Protein AF-A0A7K0TV05-F1 (afdb_monomer_lite)

Sequence (64 aa):
MSSGSALDLTQIKQSEESAISAINSAKNLDELKQIKIDFIGDKSPLAKANQALGSLSPEDRAQF

Structure (mmCIF, N/CA/C/O backbone):
data_AF-A0A7K0TV05-F1
#
_entry.id   AF-A0A7K0TV05-F1
#
loop_
_atom_site.group_PDB
_atom_site.id
_atom_site.type_symbol
_atom_site.label_atom_id
_atom_site.label_alt_id
_atom_site.label_comp_id
_atom_site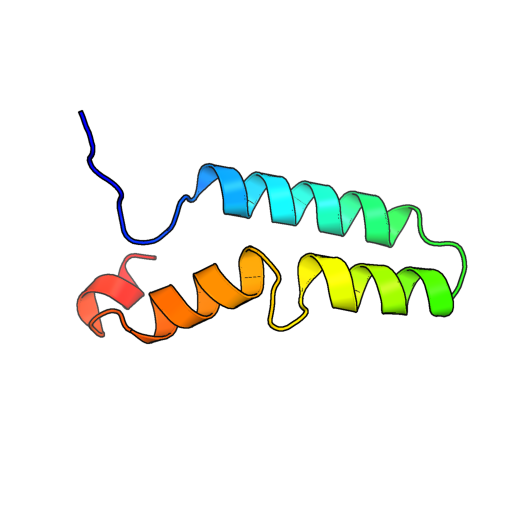.label_asym_id
_atom_site.label_entity_id
_atom_site.label_seq_id
_atom_site.pdbx_PDB_ins_code
_atom_site.Cartn_x
_atom_site.Cartn_y
_atom_site.Cartn_z
_atom_site.occupancy
_atom_site.B_iso_or_equiv
_atom_site.auth_seq_id
_atom_site.auth_comp_id
_atom_site.auth_asym_id
_atom_site.auth_atom_id
_atom_site.pdbx_PDB_model_num
ATOM 1 N N . MET A 1 1 ? -4.063 7.558 -28.961 1.00 39.91 1 MET A N 1
ATOM 2 C CA . MET A 1 1 ? -4.185 6.154 -28.528 1.00 39.91 1 MET A CA 1
ATOM 3 C C . MET A 1 1 ? -2.853 5.738 -27.939 1.00 39.91 1 MET A C 1
ATOM 5 O O . 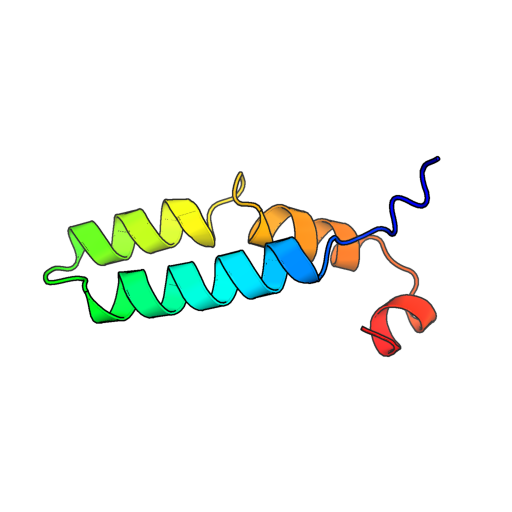MET A 1 1 ? -1.851 5.854 -28.626 1.00 39.91 1 MET A O 1
ATOM 9 N N . SER A 1 2 ? -2.894 5.329 -26.672 1.00 42.38 2 SER A N 1
ATOM 10 C CA . SER A 1 2 ? -2.010 4.342 -26.046 1.00 42.38 2 SER A CA 1
ATOM 11 C C . SER A 1 2 ? -0.498 4.584 -26.092 1.00 42.38 2 SER A C 1
ATOM 13 O O . SER A 1 2 ? 0.214 3.907 -26.822 1.00 42.38 2 SER A O 1
ATOM 15 N N . SER A 1 3 ? -0.006 5.434 -25.192 1.00 38.31 3 SER A N 1
ATOM 16 C CA . SER A 1 3 ? 1.331 5.243 -24.618 1.00 38.31 3 SER A CA 1
ATOM 17 C C . SER A 1 3 ? 1.138 4.835 -23.163 1.00 38.31 3 SER A C 1
ATOM 19 O O . SER A 1 3 ? 1.157 5.666 -22.262 1.00 38.31 3 SER A O 1
ATOM 21 N N . GLY A 1 4 ? 0.834 3.553 -22.953 1.00 45.72 4 GLY A N 1
ATOM 22 C CA . GLY A 1 4 ? 0.915 2.940 -21.633 1.00 45.72 4 GLY A CA 1
ATOM 23 C C . GLY A 1 4 ? 2.384 2.862 -21.243 1.00 45.72 4 GLY A C 1
ATOM 24 O O . GLY A 1 4 ? 3.050 1.879 -21.551 1.00 45.72 4 GLY A O 1
ATOM 25 N N . SER A 1 5 ? 2.903 3.930 -20.642 1.00 51.38 5 SER A N 1
ATOM 26 C CA . SER A 1 5 ? 4.212 3.905 -19.999 1.00 51.38 5 SER A CA 1
ATOM 27 C C . SER A 1 5 ? 4.147 2.958 -18.803 1.00 51.38 5 SER A C 1
ATOM 29 O O . SER A 1 5 ? 3.123 2.868 -18.130 1.00 51.38 5 SER A O 1
ATOM 31 N N . ALA A 1 6 ? 5.242 2.242 -18.565 1.00 57.03 6 ALA A N 1
ATOM 32 C CA . ALA A 1 6 ? 5.358 1.082 -17.684 1.00 57.03 6 ALA A CA 1
ATOM 33 C C . ALA A 1 6 ? 4.920 1.274 -16.213 1.00 57.03 6 ALA A C 1
ATOM 35 O O . ALA A 1 6 ? 4.869 0.297 -15.472 1.00 57.03 6 ALA A O 1
ATOM 36 N N . LEU A 1 7 ? 4.561 2.479 -15.777 1.00 62.88 7 LEU A N 1
ATOM 37 C CA . LEU A 1 7 ? 3.926 2.764 -14.495 1.00 62.88 7 LEU A CA 1
ATOM 38 C C . LEU A 1 7 ? 3.006 3.982 -14.659 1.00 62.88 7 LEU A C 1
ATOM 40 O O . LEU A 1 7 ? 3.460 5.043 -15.091 1.00 62.88 7 LEU A O 1
ATOM 44 N N . ASP A 1 8 ? 1.733 3.865 -14.279 1.00 78.31 8 ASP A N 1
ATOM 45 C CA . ASP A 1 8 ? 0.835 5.022 -14.225 1.00 78.31 8 ASP A CA 1
ATOM 46 C C . ASP A 1 8 ? 1.115 5.829 -12.946 1.00 78.31 8 ASP A C 1
ATOM 48 O O . ASP A 1 8 ? 0.615 5.533 -11.859 1.00 78.31 8 ASP A O 1
ATOM 52 N N . LEU A 1 9 ? 1.989 6.831 -13.068 1.00 76.56 9 LEU A N 1
ATOM 53 C CA . LEU A 1 9 ? 2.429 7.678 -11.954 1.00 76.56 9 LEU A CA 1
ATOM 54 C C . LEU A 1 9 ? 1.268 8.387 -11.245 1.00 76.56 9 LEU A C 1
ATOM 56 O O . LEU A 1 9 ? 1.326 8.600 -10.034 1.00 76.56 9 LEU A O 1
ATOM 60 N N . THR A 1 10 ? 0.206 8.730 -11.974 1.00 82.62 10 THR A N 1
ATOM 61 C CA . THR A 1 10 ? -0.989 9.361 -11.403 1.00 82.62 10 THR A CA 1
ATOM 62 C C . THR A 1 10 ? -1.725 8.396 -10.478 1.00 82.62 10 THR A C 1
ATOM 64 O O . THR A 1 10 ? -2.032 8.753 -9.343 1.00 82.62 10 THR A O 1
ATOM 67 N N . GLN A 1 11 ? -1.949 7.155 -10.915 1.00 83.62 11 GLN A N 1
ATOM 68 C CA . GLN A 1 11 ? -2.541 6.101 -10.087 1.00 83.62 11 GLN A CA 1
ATOM 69 C C . GLN A 1 11 ? -1.691 5.784 -8.853 1.00 83.62 11 GLN A C 1
ATOM 71 O O . GLN A 1 11 ? -2.244 5.524 -7.783 1.00 83.62 11 GLN A O 1
ATOM 76 N N . ILE A 1 12 ? -0.361 5.815 -8.979 1.00 85.19 12 ILE A N 1
ATOM 77 C CA . ILE A 1 12 ? 0.559 5.574 -7.858 1.00 85.19 12 ILE A CA 1
ATOM 78 C C . ILE A 1 12 ? 0.450 6.689 -6.827 1.00 85.19 12 ILE A C 1
ATOM 80 O O . ILE A 1 12 ? 0.217 6.388 -5.660 1.00 85.19 12 ILE A O 1
ATOM 84 N N . LYS A 1 13 ? 0.522 7.956 -7.252 1.00 87.56 13 LYS A N 1
ATOM 85 C CA . LYS A 1 13 ? 0.346 9.107 -6.352 1.00 87.56 13 LYS A CA 1
ATOM 86 C C . LYS A 1 13 ? -1.017 9.098 -5.671 1.00 87.56 13 LYS A C 1
ATOM 88 O O . LYS A 1 13 ? -1.104 9.258 -4.460 1.00 87.56 13 LYS A O 1
ATOM 93 N N . GLN A 1 14 ? -2.078 8.813 -6.421 1.00 88.94 14 GLN A N 1
ATOM 94 C CA . GLN A 1 14 ? -3.418 8.710 -5.852 1.00 88.94 14 GLN A CA 1
ATOM 95 C C . GLN A 1 14 ? -3.521 7.567 -4.829 1.00 88.94 14 GLN A C 1
ATOM 97 O O . GLN A 1 14 ? -4.172 7.715 -3.792 1.00 88.94 14 GLN A O 1
ATOM 102 N N . SER A 1 15 ? -2.879 6.426 -5.101 1.00 88.31 15 SER A N 1
ATOM 103 C CA . SER A 1 15 ? -2.826 5.292 -4.171 1.00 88.31 15 SER A CA 1
ATOM 104 C C . SER A 1 15 ? -2.010 5.624 -2.921 1.00 88.31 15 SER A C 1
ATOM 106 O O . SER A 1 15 ? -2.400 5.218 -1.831 1.00 88.31 15 SER A O 1
ATOM 108 N N . GLU A 1 16 ? -0.922 6.383 -3.060 1.00 90.62 16 GLU A N 1
ATOM 109 C C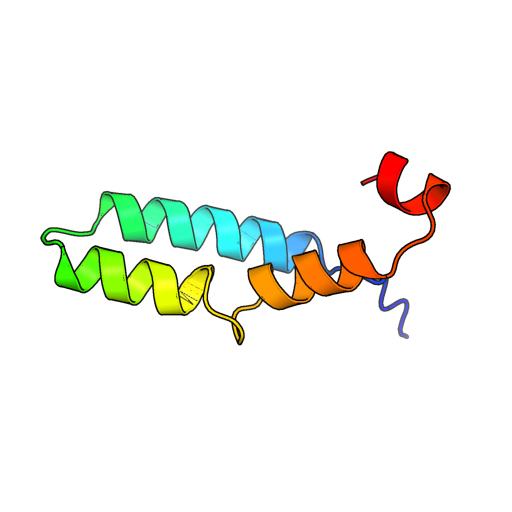A . GLU A 1 16 ? -0.100 6.880 -1.953 1.00 90.62 16 GLU A CA 1
ATOM 110 C C . GLU A 1 16 ? -0.902 7.820 -1.043 1.00 90.62 16 GLU A C 1
ATOM 112 O O . GLU A 1 16 ? -1.010 7.567 0.157 1.00 90.62 16 GLU A O 1
ATOM 117 N N . GLU A 1 17 ? -1.540 8.850 -1.605 1.00 93.44 17 GLU A N 1
ATOM 118 C CA . GLU A 1 17 ? -2.373 9.790 -0.844 1.00 93.44 17 GLU A CA 1
ATOM 119 C C . GLU A 1 17 ? -3.529 9.072 -0.132 1.00 93.44 17 GLU A C 1
ATOM 121 O O . GLU A 1 17 ? -3.809 9.327 1.044 1.00 93.44 17 GLU A O 1
ATOM 126 N N . SER A 1 18 ? -4.164 8.116 -0.817 1.00 92.44 18 SER A N 1
ATOM 127 C CA . SER A 1 18 ? -5.242 7.301 -0.247 1.00 92.44 18 SER A CA 1
ATOM 128 C C . SER A 1 18 ? -4.744 6.410 0.893 1.00 92.44 18 SER A C 1
ATOM 130 O O . SER A 1 18 ? -5.405 6.322 1.929 1.00 92.44 18 SER A O 1
ATOM 132 N N . ALA A 1 19 ? -3.571 5.787 0.742 1.00 92.38 19 ALA A N 1
ATOM 133 C CA . ALA A 1 19 ? -2.960 4.969 1.784 1.00 92.38 19 ALA A CA 1
ATOM 134 C C . ALA A 1 19 ? -2.627 5.811 3.020 1.00 92.38 19 ALA A C 1
ATOM 136 O O . ALA A 1 19 ? -2.983 5.430 4.133 1.00 92.38 19 ALA A O 1
ATOM 137 N N . ILE A 1 20 ? -2.008 6.982 2.839 1.00 94.69 20 ILE A N 1
ATOM 138 C CA . IL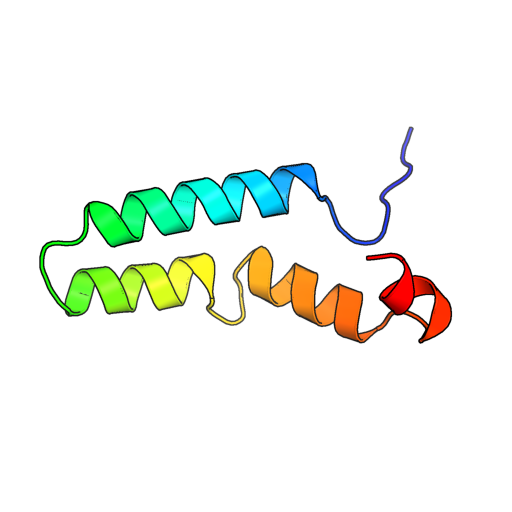E A 1 20 ? -1.674 7.899 3.938 1.00 94.69 20 ILE A CA 1
ATOM 139 C C . ILE A 1 20 ? -2.945 8.355 4.664 1.00 94.69 20 ILE A C 1
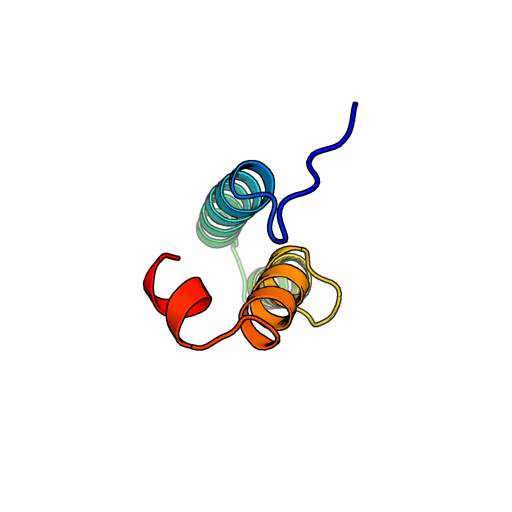ATOM 141 O O . ILE A 1 20 ? -2.990 8.356 5.896 1.00 94.69 20 ILE A O 1
ATOM 145 N N . SER A 1 21 ? -4.001 8.711 3.929 1.00 95.88 21 SER A N 1
ATOM 146 C CA . SER A 1 21 ? -5.285 9.102 4.522 1.00 95.88 21 SER A CA 1
ATOM 147 C C . SER A 1 21 ? -5.929 7.959 5.319 1.00 95.88 21 SER A C 1
ATOM 149 O O . SER A 1 21 ? -6.384 8.165 6.450 1.00 95.88 21 SER A O 1
ATOM 151 N N . ALA A 1 22 ? -5.902 6.738 4.777 1.00 94.38 22 ALA A N 1
ATOM 152 C CA . ALA A 1 22 ? -6.428 5.552 5.444 1.00 94.38 22 ALA A CA 1
ATOM 153 C C . ALA A 1 22 ? -5.638 5.214 6.718 1.00 94.38 22 ALA A C 1
ATOM 155 O O . ALA A 1 22 ? -6.246 4.961 7.756 1.00 94.38 22 ALA A O 1
ATOM 156 N N . ILE A 1 23 ? -4.301 5.279 6.674 1.00 95.00 23 ILE A N 1
ATOM 157 C CA . ILE A 1 23 ? -3.430 5.054 7.841 1.00 95.00 23 ILE A CA 1
ATOM 158 C C . ILE A 1 23 ? -3.752 6.056 8.952 1.00 95.00 23 ILE A C 1
ATOM 160 O O . ILE A 1 23 ? -3.920 5.653 10.099 1.00 95.00 23 ILE A O 1
ATOM 164 N N . ASN A 1 24 ? -3.889 7.342 8.618 1.00 96.31 24 ASN A N 1
ATOM 165 C CA . ASN A 1 24 ? -4.236 8.380 9.595 1.00 96.31 24 ASN A CA 1
ATOM 166 C C . ASN A 1 24 ? -5.642 8.205 10.192 1.00 96.31 24 ASN A C 1
ATOM 168 O O . ASN A 1 24 ? -5.905 8.675 11.297 1.00 96.31 24 ASN A O 1
ATOM 172 N N . SER A 1 25 ? -6.548 7.549 9.465 1.00 95.50 25 SER A N 1
ATOM 173 C CA . SER A 1 25 ? -7.9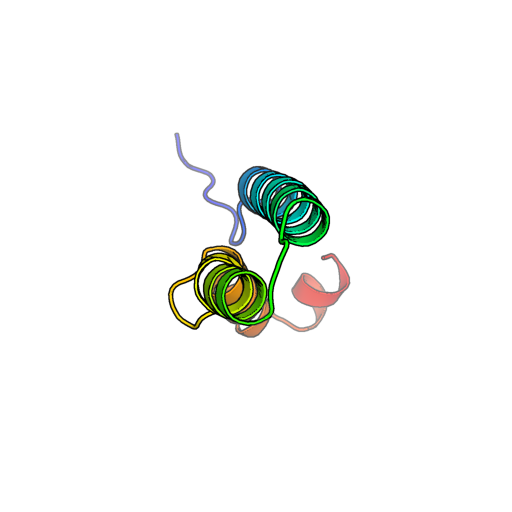27 7.307 9.902 1.00 95.50 25 SER A CA 1
ATOM 174 C C . SER A 1 25 ? -8.098 6.000 10.682 1.00 95.50 25 SER A C 1
ATOM 176 O O . SER A 1 25 ? -9.145 5.802 11.303 1.00 95.50 25 SER A O 1
ATOM 178 N N . ALA A 1 26 ? -7.101 5.112 10.657 1.00 97.12 26 ALA A N 1
ATOM 179 C CA . ALA A 1 26 ? -7.154 3.826 11.335 1.00 97.12 26 ALA A CA 1
ATOM 180 C C . ALA A 1 26 ? -7.136 3.999 12.860 1.00 97.12 26 ALA A C 1
ATOM 182 O O . ALA A 1 26 ? -6.322 4.727 13.428 1.00 97.12 26 ALA A O 1
ATOM 183 N N . LYS A 1 27 ? -8.033 3.292 13.539 1.00 96.31 27 LYS A N 1
ATOM 184 C CA . LYS A 1 27 ? -8.255 3.344 14.989 1.00 96.31 27 LYS A CA 1
ATOM 185 C C . LYS A 1 27 ? -7.726 2.115 15.711 1.00 96.31 27 LYS A C 1
ATOM 187 O O . LYS A 1 27 ? -7.687 2.097 16.940 1.00 96.31 27 LYS A O 1
ATOM 192 N N . ASN A 1 28 ? -7.367 1.068 14.974 1.00 96.00 28 ASN A N 1
ATOM 193 C CA . ASN A 1 28 ? -6.882 -0.180 15.541 1.00 96.00 28 ASN A CA 1
ATOM 194 C C . ASN A 1 28 ? -5.912 -0.907 14.597 1.00 96.00 28 ASN A C 1
ATOM 196 O O . ASN A 1 28 ? -5.722 -0.549 13.433 1.00 96.00 28 ASN A O 1
ATOM 200 N N . LEU A 1 29 ? -5.269 -1.940 15.141 1.00 95.88 29 LEU A N 1
ATOM 201 C CA . LEU A 1 29 ? -4.262 -2.718 14.425 1.00 95.88 29 LEU A CA 1
ATOM 202 C C . LEU A 1 29 ? -4.860 -3.577 13.303 1.00 95.88 29 LEU A C 1
ATOM 204 O O . LEU A 1 29 ? -4.172 -3.826 12.315 1.00 95.88 29 LEU A O 1
ATOM 208 N N . ASP A 1 30 ? -6.118 -4.005 13.422 1.00 96.25 30 ASP A N 1
ATOM 209 C CA . ASP A 1 30 ? -6.805 -4.764 12.374 1.00 96.25 30 ASP A CA 1
ATOM 210 C C . ASP A 1 30 ? -7.062 -3.902 11.131 1.00 96.25 30 ASP A C 1
ATOM 212 O O . ASP A 1 30 ? -6.800 -4.342 10.012 1.00 96.25 30 ASP A O 1
ATOM 216 N N . GLU A 1 31 ? -7.462 -2.642 11.311 1.00 94.19 31 GLU A N 1
ATOM 217 C CA . GLU A 1 31 ? -7.608 -1.666 10.227 1.00 94.19 31 GLU A CA 1
ATOM 218 C C . GLU A 1 31 ? -6.261 -1.380 9.555 1.00 94.19 31 GLU A C 1
ATOM 220 O O . GLU A 1 31 ? -6.166 -1.434 8.331 1.00 94.19 31 GLU A O 1
ATOM 225 N N . LEU A 1 32 ? -5.186 -1.175 10.326 1.00 95.12 32 LEU A N 1
ATOM 226 C CA . LEU A 1 32 ? -3.839 -1.008 9.761 1.00 95.12 32 LEU A CA 1
ATOM 227 C C . LEU A 1 32 ? -3.368 -2.249 8.993 1.00 95.12 32 LEU A C 1
ATOM 229 O O . LEU A 1 32 ? -2.716 -2.135 7.952 1.00 95.12 32 LEU A O 1
ATOM 233 N N . LYS A 1 33 ? -3.708 -3.448 9.476 1.00 95.25 33 LYS A N 1
ATOM 234 C CA . LYS A 1 33 ? -3.411 -4.701 8.780 1.00 95.25 33 LYS A CA 1
ATOM 235 C C . LYS A 1 33 ? -4.167 -4.785 7.457 1.00 95.25 33 LYS A C 1
ATOM 237 O O . LYS A 1 33 ? -3.569 -5.194 6.462 1.00 95.25 33 LYS A O 1
ATOM 242 N N . GLN A 1 34 ? -5.433 -4.377 7.438 1.00 93.62 34 GLN A N 1
ATOM 243 C CA . GLN A 1 34 ? -6.243 -4.359 6.226 1.00 93.62 34 GLN A CA 1
ATOM 244 C C . GLN A 1 34 ? -5.712 -3.339 5.214 1.00 93.62 34 GLN A C 1
ATOM 246 O O . GLN A 1 34 ? -5.454 -3.698 4.071 1.00 93.62 34 GLN A O 1
ATOM 251 N N . ILE A 1 35 ? -5.389 -2.124 5.660 1.00 94.19 35 ILE A N 1
ATOM 252 C CA . ILE A 1 35 ? -4.748 -1.085 4.840 1.00 94.19 35 ILE A CA 1
ATOM 253 C C . ILE A 1 35 ? -3.431 -1.597 4.241 1.00 94.19 35 ILE A C 1
ATOM 255 O O . ILE A 1 35 ? -3.182 -1.449 3.045 1.00 94.19 35 ILE A O 1
ATOM 259 N N . LYS A 1 36 ? -2.589 -2.271 5.032 1.00 93.31 36 LYS A N 1
ATOM 260 C CA . LYS A 1 36 ? -1.365 -2.900 4.516 1.00 93.31 36 LYS A CA 1
ATOM 261 C C . LYS A 1 36 ? -1.669 -3.925 3.419 1.00 93.31 36 LYS A C 1
ATOM 263 O O . LYS A 1 36 ? -0.924 -3.994 2.448 1.00 93.31 36 LYS A O 1
ATOM 268 N N . ILE A 1 37 ? -2.717 -4.732 3.558 1.00 93.12 37 ILE A N 1
ATOM 269 C CA . ILE A 1 37 ? -3.108 -5.707 2.530 1.00 93.12 37 ILE A CA 1
ATOM 270 C C . ILE A 1 37 ? -3.598 -4.990 1.266 1.00 93.12 37 ILE A C 1
ATOM 272 O O . ILE A 1 37 ? -3.170 -5.345 0.169 1.00 93.12 37 ILE A O 1
ATOM 276 N N . ASP A 1 38 ? -4.431 -3.965 1.411 1.00 90.38 38 ASP A N 1
ATOM 277 C CA . ASP A 1 38 ? -5.081 -3.292 0.286 1.00 90.38 38 ASP A CA 1
ATOM 278 C C . ASP A 1 38 ? -4.099 -2.439 -0.533 1.00 90.38 38 ASP A C 1
ATOM 280 O O . ASP A 1 38 ? -4.136 -2.457 -1.765 1.00 90.38 38 ASP A O 1
ATOM 284 N N . PHE A 1 39 ? -3.172 -1.741 0.132 1.00 91.69 39 PHE A N 1
ATOM 285 C CA . PHE A 1 39 ? -2.232 -0.829 -0.527 1.00 91.69 39 PHE A CA 1
ATOM 286 C C . PHE A 1 39 ? -0.845 -1.433 -0.770 1.00 91.69 39 PHE A C 1
ATOM 288 O O . PHE A 1 39 ? -0.211 -1.093 -1.764 1.00 91.69 39 PHE A O 1
ATOM 295 N N . ILE A 1 40 ? -0.369 -2.356 0.071 1.00 89.00 40 ILE A N 1
ATOM 296 C CA . ILE A 1 40 ? 0.989 -2.939 -0.020 1.00 89.00 40 ILE A CA 1
ATOM 297 C C . ILE A 1 40 ? 0.949 -4.448 -0.337 1.00 89.00 40 ILE A C 1
ATOM 299 O O . ILE A 1 40 ? 1.983 -5.054 -0.608 1.00 89.00 40 ILE A O 1
ATOM 303 N N . GLY A 1 41 ? -0.221 -5.093 -0.301 1.00 90.25 41 GLY A N 1
ATOM 304 C CA . GLY A 1 41 ? -0.340 -6.518 -0.604 1.00 90.25 41 GLY A CA 1
ATOM 305 C C . GLY A 1 41 ? 0.001 -6.848 -2.056 1.00 90.25 41 GLY A C 1
ATOM 306 O O . GLY A 1 41 ? -0.031 -5.994 -2.930 1.00 90.25 41 GLY A O 1
ATOM 307 N N . ASP A 1 42 ? 0.265 -8.123 -2.333 1.00 85.69 42 ASP A N 1
ATOM 308 C CA . ASP A 1 42 ? 0.771 -8.612 -3.628 1.00 85.69 42 ASP A CA 1
ATOM 309 C C . ASP A 1 42 ? -0.082 -8.197 -4.844 1.00 85.69 42 ASP A C 1
ATOM 311 O O . ASP A 1 42 ? 0.407 -7.989 -5.952 1.00 85.69 42 ASP A O 1
ATOM 315 N N . LYS A 1 43 ? -1.393 -8.041 -4.628 1.00 84.69 43 LYS A N 1
ATOM 316 C CA . LYS A 1 43 ? -2.354 -7.654 -5.669 1.00 84.69 43 LYS A CA 1
ATOM 317 C C . LYS A 1 43 ? -2.541 -6.141 -5.801 1.00 84.69 43 LYS A C 1
ATOM 319 O O . LYS A 1 43 ? -3.269 -5.721 -6.709 1.00 84.69 43 LYS A O 1
ATOM 324 N N . SER A 1 44 ? -1.931 -5.350 -4.920 1.00 85.88 44 SER A N 1
ATOM 325 C CA . SER A 1 44 ? -2.143 -3.912 -4.857 1.00 85.88 44 SER A CA 1
ATOM 326 C C . SER A 1 44 ? -1.556 -3.197 -6.080 1.00 85.88 44 SER A C 1
ATOM 328 O O . SER A 1 44 ? -0.618 -3.694 -6.719 1.00 85.88 44 SER A O 1
ATOM 330 N N . PRO A 1 45 ? -2.085 -2.010 -6.420 1.00 82.56 45 PRO A N 1
ATOM 331 C CA . PRO A 1 45 ? -1.517 -1.175 -7.473 1.00 82.56 45 PRO A CA 1
ATOM 332 C C . PRO A 1 45 ? -0.042 -0.831 -7.217 1.00 82.56 45 PRO A C 1
ATOM 334 O O . PRO A 1 45 ? 0.763 -0.886 -8.145 1.00 82.56 45 PRO A O 1
ATOM 337 N N . LEU A 1 46 ? 0.329 -0.554 -5.960 1.00 85.38 46 LEU A N 1
ATOM 338 C CA . LEU A 1 46 ? 1.706 -0.217 -5.586 1.00 85.38 46 LEU A CA 1
ATOM 339 C C . LEU A 1 46 ? 2.650 -1.419 -5.707 1.00 85.38 46 LEU A C 1
ATOM 341 O O . LEU A 1 46 ? 3.768 -1.261 -6.186 1.00 85.38 46 LEU A O 1
ATOM 345 N N . ALA A 1 47 ? 2.211 -2.627 -5.337 1.00 87.75 47 ALA A N 1
ATOM 346 C CA . ALA A 1 47 ? 3.025 -3.833 -5.491 1.00 87.75 47 ALA A CA 1
ATOM 347 C C . ALA A 1 47 ? 3.319 -4.124 -6.969 1.00 87.75 47 ALA A C 1
ATOM 349 O O . ALA A 1 47 ? 4.464 -4.390 -7.335 1.00 87.75 47 ALA A O 1
ATOM 350 N N . LYS A 1 48 ? 2.310 -3.989 -7.838 1.00 85.12 48 LYS A N 1
ATOM 351 C CA . LYS A 1 48 ? 2.469 -4.141 -9.292 1.00 85.12 48 LYS A CA 1
ATOM 352 C C . LYS A 1 48 ? 3.384 -3.078 -9.889 1.00 85.12 48 LYS A C 1
ATOM 354 O O . LYS A 1 48 ? 4.243 -3.412 -10.698 1.00 85.12 48 LYS A O 1
ATOM 359 N N . ALA A 1 49 ? 3.236 -1.824 -9.466 1.00 84.69 49 ALA A N 1
ATOM 360 C CA . ALA A 1 49 ? 4.142 -0.746 -9.846 1.00 84.69 49 ALA A CA 1
ATOM 361 C C . ALA A 1 49 ? 5.591 -1.079 -9.448 1.00 84.69 49 ALA A C 1
ATOM 363 O O . ALA A 1 49 ? 6.498 -1.006 -10.273 1.00 84.69 49 ALA A O 1
ATOM 364 N N . ASN A 1 50 ? 5.810 -1.554 -8.221 1.00 85.81 50 ASN A N 1
ATOM 365 C CA . ASN A 1 50 ? 7.143 -1.911 -7.743 1.00 85.81 50 ASN A CA 1
ATOM 366 C C . ASN A 1 50 ? 7.748 -3.111 -8.502 1.00 85.81 50 ASN A C 1
ATOM 368 O O . ASN A 1 50 ? 8.945 -3.138 -8.777 1.00 85.81 50 ASN A O 1
ATOM 372 N N . GLN A 1 51 ? 6.927 -4.087 -8.904 1.00 86.44 51 GLN A N 1
ATOM 373 C CA . GLN A 1 51 ? 7.341 -5.198 -9.775 1.00 86.44 51 GLN A CA 1
ATOM 374 C C . GLN A 1 51 ? 7.656 -4.737 -11.208 1.00 86.44 51 GLN A C 1
ATOM 376 O O . GLN A 1 51 ? 8.599 -5.236 -11.827 1.00 86.44 51 GLN A O 1
ATOM 381 N N . ALA A 1 52 ? 6.901 -3.767 -11.731 1.00 84.44 52 ALA A N 1
ATOM 382 C CA . ALA A 1 52 ? 7.166 -3.161 -13.031 1.00 84.44 52 ALA A CA 1
ATOM 383 C C . ALA A 1 52 ? 8.497 -2.391 -13.017 1.00 84.44 52 ALA A C 1
ATOM 385 O O . ALA A 1 52 ? 9.333 -2.643 -13.882 1.00 84.44 52 ALA A O 1
ATOM 386 N N . LEU A 1 53 ? 8.761 -1.581 -11.977 1.00 83.00 53 LEU A N 1
ATOM 387 C CA . LEU A 1 53 ? 10.086 -0.986 -11.717 1.00 83.00 53 LEU A CA 1
ATOM 388 C C . LEU A 1 53 ? 11.153 -2.076 -11.631 1.00 83.00 53 LEU A C 1
ATOM 390 O O . LEU A 1 53 ? 12.215 -1.958 -12.229 1.00 83.00 53 LEU A O 1
ATOM 394 N N . GLY A 1 54 ? 10.816 -3.168 -10.938 1.00 82.81 54 GLY A N 1
ATOM 395 C CA . GLY A 1 54 ? 11.495 -4.462 -10.879 1.00 82.81 54 GLY A CA 1
ATOM 396 C C . GLY A 1 54 ? 12.119 -4.942 -12.195 1.00 82.81 54 GLY A C 1
ATOM 397 O O . GLY A 1 54 ? 13.221 -5.500 -12.212 1.00 82.81 54 GLY A O 1
ATOM 398 N N . SER A 1 55 ? 11.401 -4.701 -13.284 1.00 83.00 55 SER A N 1
ATOM 399 C CA . SER A 1 55 ? 11.670 -5.242 -14.614 1.00 83.00 55 SER A CA 1
ATOM 400 C C . SER A 1 55 ? 12.301 -4.216 -15.560 1.00 83.00 55 SER A C 1
ATOM 402 O O . SER A 1 55 ? 12.670 -4.575 -16.675 1.00 83.00 55 SER A O 1
ATOM 404 N N . LEU A 1 56 ? 12.437 -2.957 -15.128 1.00 81.81 56 LEU A N 1
ATOM 405 C CA . LEU A 1 56 ? 13.089 -1.902 -15.899 1.00 81.81 56 LEU A CA 1
ATOM 406 C C . LEU A 1 56 ? 14.615 -2.069 -15.911 1.00 81.81 56 LEU A C 1
ATOM 408 O O . LEU A 1 56 ? 15.220 -2.553 -14.942 1.00 81.81 56 LEU A O 1
ATOM 412 N N . SER A 1 57 ? 15.234 -1.610 -16.999 1.00 82.12 57 SER A N 1
ATOM 413 C CA . SER A 1 57 ? 16.688 -1.516 -17.141 1.00 82.12 57 SER A CA 1
ATOM 414 C C . SER A 1 57 ? 17.276 -0.625 -16.032 1.00 82.12 57 SER A C 1
ATOM 416 O O . SER A 1 57 ? 16.585 0.267 -15.536 1.00 82.12 57 SER A O 1
ATOM 418 N N . PRO A 1 58 ? 18.546 -0.807 -15.630 1.00 79.38 58 PRO A N 1
ATOM 419 C CA . PRO A 1 58 ? 19.169 0.019 -14.590 1.00 79.38 58 PRO A CA 1
ATOM 420 C C . PRO A 1 58 ? 19.120 1.524 -14.897 1.00 79.38 58 PRO A C 1
ATOM 422 O O . PRO A 1 58 ? 18.921 2.326 -13.990 1.00 79.38 58 PRO A O 1
ATOM 425 N N . GLU A 1 59 ? 19.269 1.888 -16.172 1.00 81.06 59 GLU A N 1
ATOM 426 C CA . GLU A 1 59 ? 19.218 3.274 -16.653 1.00 81.06 59 GLU A CA 1
ATOM 427 C C . GLU A 1 59 ? 17.804 3.860 -16.543 1.00 81.06 59 GLU A C 1
ATOM 429 O O . GLU A 1 59 ? 17.636 4.950 -16.004 1.00 81.06 59 GLU A O 1
ATOM 434 N N . ASP A 1 60 ? 16.784 3.099 -16.950 1.00 77.75 60 ASP A N 1
ATOM 435 C CA . ASP A 1 60 ? 15.374 3.505 -16.864 1.00 77.75 60 ASP A CA 1
ATOM 436 C C . ASP A 1 60 ? 14.897 3.617 -15.408 1.00 77.75 60 ASP A C 1
ATOM 438 O O . ASP A 1 60 ? 14.136 4.516 -15.058 1.00 77.75 60 ASP A O 1
ATOM 442 N N . ARG A 1 61 ? 15.373 2.725 -14.529 1.00 74.38 61 ARG A N 1
ATOM 443 C CA . ARG A 1 61 ? 15.112 2.803 -13.084 1.00 74.38 61 ARG A CA 1
ATOM 444 C C . ARG A 1 61 ? 15.709 4.045 -12.441 1.00 74.38 61 ARG A C 1
ATOM 446 O O . ARG A 1 61 ? 15.107 4.573 -11.522 1.00 74.38 61 ARG A O 1
ATOM 453 N N . ALA A 1 62 ? 16.894 4.475 -12.872 1.00 76.25 62 ALA A N 1
ATOM 454 C CA . ALA A 1 62 ? 17.562 5.640 -12.294 1.00 76.25 62 ALA A CA 1
ATOM 455 C C . ALA A 1 62 ? 16.845 6.963 -12.621 1.00 76.25 62 ALA A C 1
ATOM 457 O O . ALA A 1 62 ? 17.129 7.982 -11.995 1.00 76.25 62 ALA A O 1
ATOM 458 N N . GLN A 1 63 ? 15.945 6.950 -13.609 1.00 74.00 63 GLN A N 1
ATOM 459 C CA . GLN A 1 63 ? 15.127 8.096 -14.006 1.00 74.00 63 GLN A CA 1
ATOM 460 C C . GLN A 1 63 ? 13.747 8.134 -13.331 1.00 74.00 63 GLN A C 1
ATOM 462 O O . GLN A 1 63 ? 13.025 9.117 -13.513 1.00 74.00 63 GLN A O 1
ATOM 467 N N . PHE A 1 64 ? 13.388 7.085 -12.585 1.00 69.25 64 PHE A N 1
ATOM 468 C CA . PHE A 1 64 ? 12.186 7.013 -11.750 1.00 69.25 64 PHE A CA 1
ATOM 469 C C . PHE A 1 64 ? 12.464 7.527 -10.337 1.00 69.25 64 PHE A C 1
ATOM 471 O O . PHE A 1 64 ? 11.571 8.219 -9.799 1.00 69.25 64 PHE A O 1
#

Foldseek 3Di:
DDPPDLAPVVVLVVLVVVLVVQVVVDPDPVSVVVSCCADVNCPHSVNSSVVSLVPDDPVVVVVD

Radius of gyration: 13.98 Å; chains: 1; bounding box: 28×18×44 Å

Secondary structure (DSSP, 8-state):
-----SS-HHHHHHHHHHHHHHHHH--SHHHHHHHIIIIISTTSHHHHHHHHHHHS-HHHHHT-

pLDDT: mean 83.35, std 14.17, range [38.31, 97.12]